Protein AF-A0AAU6QHK2-F1 (afdb_monomer_lite)

Secondary structure (DSSP, 8-state):
-HHHHHHHHHHHHHHHHHHHHHHHHHHH--SHHHHHHHHHHHHHHHHHHHHHHHHHHHHHHHH-SSHHHHHHHHHHHHHHHHHHHHHHHHTT--

Radius of gyration: 16.72 Å; chains: 1; bounding box: 40×34×42 Å

pLDDT: mean 76.53, std 9.47, range [45.06, 92.19]

Foldseek 3Di:
DVLVVVVVVLCVPPPVVLVVLLCVLVVPDDDPSSVVSNVVSVVVVVVCVVVVCVVLVVVCVVPVDNVVSSVVVSVVSVVVVVVVVVVVVVVVVD

Sequence (94 aa):
MIGITGITAALVRTIPACTIFSMMPRRILSGQPAAGGLALINSIGAFGAFVGPYLVGFPRDKTGSFEPDMIGMTVVQLIATVLWASIRIFMRDE

Structure (mmCIF, N/CA/C/O backbone):
data_AF-A0AAU6QHK2-F1
#
_entry.id   AF-A0AAU6QHK2-F1
#
loop_
_atom_site.group_PDB
_atom_site.id
_atom_site.type_symbol
_atom_site.label_atom_id
_atom_site.label_alt_id
_atom_site.label_comp_id
_atom_site.label_asym_id
_atom_site.label_entity_id
_atom_site.label_seq_id
_atom_site.pdbx_PDB_ins_code
_atom_site.Cartn_x
_atom_site.Cartn_y
_atom_site.Cartn_z
_atom_site.occupancy
_atom_site.B_iso_or_equiv
_atom_site.auth_seq_id
_atom_site.auth_comp_id
_atom_site.auth_asym_id
_atom_site.auth_atom_id
_atom_site.pdbx_PDB_model_num
ATOM 1 N N . MET A 1 1 ? 22.119 6.381 -5.923 1.00 57.81 1 MET A N 1
ATOM 2 C CA . MET A 1 1 ? 21.812 6.465 -4.474 1.00 57.81 1 MET A CA 1
ATOM 3 C C . MET A 1 1 ? 20.453 7.095 -4.168 1.00 57.81 1 MET A C 1
ATOM 5 O O . MET A 1 1 ? 19.784 6.600 -3.277 1.00 57.81 1 MET A O 1
ATOM 9 N N . ILE A 1 2 ? 19.993 8.094 -4.931 1.00 69.88 2 ILE A N 1
ATOM 10 C CA . ILE A 1 2 ? 18.697 8.778 -4.721 1.00 69.88 2 ILE A CA 1
ATOM 11 C C . ILE A 1 2 ? 17.488 7.810 -4.745 1.00 69.88 2 ILE A C 1
ATOM 13 O O . ILE A 1 2 ? 16.601 7.914 -3.904 1.00 69.88 2 ILE A O 1
ATOM 17 N N . GLY A 1 3 ? 17.477 6.820 -5.649 1.00 69.94 3 GLY A N 1
ATOM 18 C CA . GLY A 1 3 ? 16.374 5.850 -5.759 1.00 69.94 3 GLY A CA 1
ATOM 19 C C . GLY A 1 3 ? 16.228 4.904 -4.560 1.00 69.94 3 GLY A C 1
ATOM 20 O O . GLY A 1 3 ? 15.112 4.595 -4.158 1.00 69.94 3 GLY A O 1
ATOM 21 N N . ILE A 1 4 ? 17.340 4.501 -3.934 1.00 77.00 4 ILE A N 1
ATOM 22 C CA . ILE A 1 4 ? 17.318 3.604 -2.765 1.00 77.00 4 ILE A CA 1
ATOM 23 C C . ILE A 1 4 ? 16.683 4.328 -1.574 1.00 77.00 4 ILE A C 1
ATOM 25 O O . ILE A 1 4 ? 15.824 3.770 -0.900 1.00 77.00 4 ILE A O 1
ATOM 29 N N . THR A 1 5 ? 17.022 5.603 -1.368 1.00 80.00 5 THR A N 1
ATOM 30 C CA . THR A 1 5 ? 16.432 6.426 -0.303 1.00 80.00 5 THR A CA 1
ATOM 31 C C . THR A 1 5 ? 14.921 6.601 -0.479 1.00 80.00 5 THR A C 1
ATOM 33 O O . THR A 1 5 ? 14.179 6.528 0.501 1.00 80.00 5 THR A O 1
ATOM 36 N N . GLY A 1 6 ? 14.453 6.782 -1.720 1.00 78.94 6 GLY A N 1
ATOM 37 C CA . GLY A 1 6 ? 13.025 6.891 -2.032 1.00 78.94 6 GLY A CA 1
ATOM 38 C C . GLY A 1 6 ? 12.242 5.619 -1.693 1.00 78.94 6 GLY A C 1
ATOM 39 O O . GLY A 1 6 ? 11.186 5.695 -1.063 1.00 78.94 6 GLY A O 1
ATOM 40 N N . ILE A 1 7 ? 12.791 4.447 -2.029 1.00 80.38 7 ILE A N 1
ATOM 41 C CA . ILE A 1 7 ? 12.177 3.152 -1.700 1.00 80.38 7 ILE A CA 1
ATOM 42 C C . ILE A 1 7 ? 12.198 2.912 -0.182 1.00 80.38 7 ILE A C 1
ATOM 44 O O . ILE A 1 7 ? 11.209 2.451 0.381 1.00 80.38 7 ILE A O 1
ATOM 48 N N . THR A 1 8 ? 13.263 3.296 0.524 1.00 83.38 8 THR A N 1
ATOM 49 C CA . THR A 1 8 ? 13.306 3.178 1.991 1.00 83.38 8 THR A CA 1
ATOM 50 C C . THR A 1 8 ? 12.225 4.028 2.661 1.00 83.38 8 THR A C 1
ATOM 52 O O . THR A 1 8 ? 11.489 3.525 3.510 1.00 83.38 8 THR A O 1
ATOM 55 N N . ALA A 1 9 ? 12.068 5.292 2.253 1.00 81.69 9 ALA A N 1
ATOM 56 C CA . ALA A 1 9 ? 11.021 6.168 2.785 1.00 81.69 9 ALA A CA 1
ATOM 57 C C . ALA A 1 9 ? 9.609 5.624 2.493 1.00 81.69 9 ALA A C 1
ATOM 59 O O . ALA A 1 9 ? 8.715 5.697 3.339 1.00 81.69 9 ALA A O 1
ATOM 60 N N . ALA A 1 10 ? 9.423 5.026 1.314 1.00 83.25 10 ALA A N 1
ATOM 61 C CA . ALA A 1 10 ? 8.193 4.345 0.939 1.00 83.25 10 ALA A CA 1
ATOM 62 C C . ALA A 1 10 ? 7.870 3.163 1.872 1.00 83.25 10 ALA A C 1
ATOM 64 O O . ALA A 1 10 ? 6.765 3.089 2.419 1.00 83.25 10 ALA A O 1
ATOM 65 N N . LEU A 1 11 ? 8.839 2.275 2.106 1.00 82.31 11 LEU A N 1
ATOM 66 C CA . LEU A 1 11 ? 8.668 1.090 2.952 1.00 82.31 11 LEU A CA 1
ATOM 67 C C . LEU A 1 11 ? 8.381 1.452 4.413 1.00 82.31 11 LEU A C 1
ATOM 69 O O . LEU A 1 11 ? 7.487 0.858 5.021 1.00 82.31 11 LEU A O 1
ATOM 73 N N . VAL A 1 12 ? 9.071 2.468 4.946 1.00 86.12 12 VAL A N 1
ATOM 74 C CA . VAL A 1 12 ? 8.852 2.983 6.311 1.00 86.12 12 VAL A CA 1
ATOM 75 C C . VAL A 1 12 ? 7.402 3.418 6.523 1.00 86.12 12 VAL A C 1
ATOM 77 O O . VAL A 1 12 ? 6.880 3.268 7.623 1.00 86.12 12 VAL A O 1
ATOM 80 N N . ARG A 1 13 ? 6.721 3.910 5.482 1.00 80.50 13 ARG A N 1
ATOM 81 C CA . ARG A 1 13 ? 5.304 4.287 5.559 1.00 80.50 13 ARG A CA 1
ATOM 82 C C . ARG A 1 13 ? 4.357 3.098 5.362 1.00 80.50 13 ARG A C 1
ATOM 84 O O . ARG A 1 13 ? 3.367 2.989 6.083 1.00 80.50 13 ARG A O 1
ATOM 91 N N . THR A 1 14 ? 4.622 2.221 4.393 1.00 82.31 14 THR A N 1
ATOM 92 C CA . THR A 1 14 ? 3.683 1.148 4.005 1.00 82.31 14 THR A CA 1
ATOM 93 C C . THR A 1 14 ? 3.573 0.034 5.046 1.00 82.31 14 THR A C 1
ATOM 95 O O . THR A 1 14 ? 2.465 -0.398 5.364 1.00 82.31 14 THR A O 1
ATOM 98 N N . ILE A 1 15 ? 4.695 -0.428 5.603 1.00 83.94 15 ILE A N 1
ATOM 99 C CA . ILE A 1 15 ? 4.708 -1.550 6.556 1.00 83.94 15 ILE A CA 1
ATOM 100 C C . ILE A 1 15 ? 3.853 -1.260 7.805 1.00 83.94 15 ILE A C 1
ATOM 102 O O . ILE A 1 15 ? 2.970 -2.065 8.118 1.00 83.94 15 ILE A O 1
ATOM 106 N N . PRO A 1 16 ? 4.028 -0.124 8.513 1.00 80.00 16 PRO A N 1
ATOM 107 C CA . PRO A 1 16 ? 3.187 0.175 9.666 1.00 80.00 16 PRO A CA 1
ATOM 108 C C . PRO A 1 16 ? 1.730 0.423 9.270 1.00 80.00 16 PRO A C 1
ATOM 110 O O . PRO A 1 16 ? 0.844 0.063 10.038 1.00 80.00 16 PRO A O 1
ATOM 113 N N . ALA A 1 17 ? 1.453 0.967 8.078 1.00 79.94 17 ALA A N 1
ATOM 114 C CA . ALA A 1 17 ? 0.082 1.163 7.611 1.00 79.94 17 ALA A CA 1
ATOM 115 C C . ALA A 1 17 ? -0.686 -0.167 7.499 1.00 79.94 17 ALA A C 1
ATOM 117 O O . ALA A 1 17 ? -1.815 -0.255 7.981 1.00 79.94 17 ALA A O 1
ATOM 118 N N . CYS A 1 18 ? -0.059 -1.220 6.962 1.00 77.56 18 CYS A N 1
ATOM 119 C CA . CYS A 1 18 ? -0.648 -2.566 6.896 1.00 77.56 18 CYS A CA 1
ATOM 120 C C . CYS A 1 18 ? -0.960 -3.135 8.293 1.00 77.56 18 CYS A C 1
ATOM 122 O O . CYS A 1 18 ? -2.036 -3.696 8.534 1.00 77.56 18 CYS A O 1
ATOM 124 N N . THR A 1 19 ? -0.036 -2.946 9.238 1.00 78.94 19 THR A N 1
ATOM 125 C CA . THR A 1 19 ? -0.188 -3.393 10.630 1.00 78.94 19 THR A CA 1
ATOM 126 C C . THR A 1 19 ? -1.302 -2.639 11.352 1.00 78.94 19 THR A C 1
ATOM 128 O O . THR A 1 19 ? -2.145 -3.255 12.005 1.00 78.94 19 THR A O 1
ATOM 131 N N . ILE A 1 20 ? -1.356 -1.313 11.202 1.00 80.31 20 ILE A N 1
ATOM 132 C CA . ILE A 1 20 ? -2.390 -0.461 11.803 1.00 80.31 20 ILE A CA 1
ATOM 133 C C . ILE A 1 20 ? -3.765 -0.809 11.224 1.00 80.31 20 ILE A C 1
ATOM 135 O O . ILE A 1 20 ? -4.726 -0.963 11.979 1.00 80.31 20 ILE A O 1
ATOM 139 N N . PHE A 1 21 ? -3.854 -1.006 9.907 1.00 75.81 21 PHE A N 1
ATOM 140 C CA . PHE A 1 21 ? -5.095 -1.383 9.233 1.00 75.81 21 PHE A CA 1
ATOM 141 C C . PHE A 1 21 ? -5.611 -2.749 9.699 1.00 75.81 21 PHE A C 1
ATOM 143 O O . PHE A 1 21 ? -6.799 -2.906 9.950 1.00 75.81 21 PHE A O 1
ATOM 150 N N . SER A 1 22 ? -4.718 -3.712 9.936 1.00 71.19 22 SER A N 1
ATOM 151 C CA . SER A 1 22 ? -5.086 -5.028 10.482 1.00 71.19 22 SER A CA 1
ATOM 152 C C . SER A 1 22 ? -5.431 -4.991 11.980 1.00 71.19 22 SER A C 1
ATOM 154 O O . SER A 1 22 ? -6.091 -5.886 12.511 1.00 71.19 22 SER A O 1
ATOM 156 N N . MET A 1 23 ? -4.988 -3.963 12.708 1.00 76.25 23 MET A N 1
ATOM 157 C CA . MET A 1 23 ? -5.351 -3.740 14.111 1.00 76.25 23 MET A CA 1
ATOM 158 C C . MET A 1 23 ? -6.679 -2.993 14.273 1.00 76.25 23 MET A C 1
ATOM 160 O O . MET A 1 23 ? -7.359 -3.217 15.274 1.00 76.25 23 MET A O 1
ATOM 164 N N . MET A 1 24 ? -7.070 -2.154 13.308 1.00 75.62 24 MET A N 1
ATOM 165 C CA . MET A 1 24 ? -8.309 -1.373 13.376 1.00 75.62 24 MET A CA 1
ATOM 166 C C . MET A 1 24 ? -9.569 -2.222 13.609 1.00 75.62 24 MET A C 1
ATOM 168 O O . MET A 1 24 ? -10.260 -1.924 14.579 1.00 75.62 24 MET A O 1
ATOM 172 N N . PRO A 1 25 ? -9.869 -3.296 12.845 1.00 69.44 25 PRO A N 1
ATOM 173 C CA . PRO A 1 25 ? -11.106 -4.067 13.010 1.00 69.44 25 PRO A CA 1
ATOM 174 C C . PRO A 1 25 ? -11.335 -4.562 14.438 1.00 69.44 25 PRO A C 1
ATOM 176 O O . PRO A 1 25 ? -12.469 -4.609 14.897 1.00 69.44 25 PRO A O 1
ATOM 179 N N . ARG A 1 26 ? -10.249 -4.875 15.159 1.00 65.25 26 ARG A N 1
ATOM 180 C CA . ARG A 1 26 ? -10.280 -5.343 16.552 1.00 65.25 26 ARG A CA 1
ATOM 181 C C . ARG A 1 26 ? -10.582 -4.238 17.567 1.00 65.25 26 ARG A C 1
ATOM 183 O O . ARG A 1 26 ? -10.961 -4.548 18.689 1.00 65.25 26 ARG A O 1
ATOM 190 N N . ARG A 1 27 ? -10.360 -2.969 17.209 1.00 64.50 27 ARG A N 1
ATOM 191 C CA . ARG A 1 27 ? -10.627 -1.802 18.067 1.00 64.50 27 ARG A CA 1
ATOM 192 C C . ARG A 1 27 ? -12.031 -1.233 17.880 1.00 64.50 27 ARG A C 1
ATOM 194 O O . ARG A 1 27 ? -12.602 -0.753 18.848 1.00 64.50 27 ARG A O 1
ATOM 201 N N . ILE A 1 28 ? -12.556 -1.266 16.656 1.00 62.69 28 ILE A N 1
ATOM 202 C CA . ILE A 1 28 ? -13.871 -0.694 16.309 1.00 62.69 28 ILE A CA 1
ATOM 203 C C . ILE A 1 28 ? -15.020 -1.707 16.374 1.00 62.69 28 ILE A C 1
ATOM 205 O O . ILE A 1 28 ? -16.162 -1.293 16.547 1.00 62.69 28 ILE A O 1
ATOM 209 N N . LEU A 1 29 ? -14.751 -3.014 16.271 1.00 63.59 29 LEU A N 1
ATOM 210 C CA . LEU A 1 29 ? -15.766 -4.062 16.404 1.00 63.59 29 LEU A CA 1
ATOM 211 C C . LEU A 1 29 ? -15.321 -5.105 17.441 1.00 63.59 29 LEU A C 1
ATOM 213 O O . LEU A 1 29 ? -14.163 -5.517 17.460 1.00 63.59 29 LEU A O 1
ATOM 217 N N . SER A 1 30 ? -16.241 -5.556 18.297 1.00 61.50 30 SER A N 1
ATOM 218 C CA . SER A 1 30 ? -16.023 -6.649 19.254 1.00 61.50 30 SER A CA 1
ATOM 219 C C . SER A 1 30 ? -16.842 -7.886 18.849 1.00 61.50 30 SER A C 1
ATOM 221 O O . SER A 1 30 ? -18.008 -7.784 18.473 1.00 61.50 30 SER A O 1
ATOM 223 N N . GLY A 1 31 ? -16.226 -9.076 18.881 1.00 70.69 31 GLY A N 1
ATOM 224 C CA . GLY A 1 31 ? -16.890 -10.354 18.566 1.00 70.69 31 GLY A CA 1
ATOM 225 C C . GLY A 1 31 ? -16.931 -10.733 17.071 1.00 70.69 31 GLY A C 1
ATOM 226 O O . GLY A 1 31 ? -15.971 -10.508 16.336 1.00 70.69 31 GLY A O 1
ATOM 227 N N . GLN A 1 32 ? -18.040 -11.336 16.619 1.00 67.88 32 GLN A N 1
ATOM 228 C CA . GLN A 1 32 ? -18.249 -11.878 15.257 1.00 67.88 32 GLN A CA 1
ATOM 229 C C . GLN A 1 32 ? -17.959 -10.884 14.104 1.00 67.88 32 GLN A C 1
ATOM 231 O O . GLN A 1 32 ? -17.325 -11.280 13.122 1.00 67.88 32 GLN A O 1
ATOM 236 N N . PRO A 1 33 ? -18.343 -9.593 14.190 1.00 73.12 33 PRO A N 1
ATOM 237 C CA . PRO A 1 33 ? -18.085 -8.637 13.111 1.00 73.12 33 PRO A CA 1
ATOM 238 C C . PRO A 1 33 ? -16.590 -8.326 12.919 1.00 73.12 33 PRO A C 1
ATOM 240 O O . PRO A 1 33 ? -16.147 -8.045 11.806 1.00 73.12 33 PRO A O 1
ATOM 243 N N . ALA A 1 34 ? -15.789 -8.422 13.988 1.00 76.50 34 ALA A N 1
ATOM 244 C CA . ALA A 1 34 ? -14.345 -8.193 13.935 1.00 76.50 34 ALA A CA 1
ATOM 245 C C . ALA A 1 34 ? -13.615 -9.317 13.186 1.00 76.50 34 ALA A C 1
ATOM 247 O O . ALA A 1 34 ? -12.695 -9.051 12.411 1.00 76.50 34 ALA A O 1
ATOM 248 N N . ALA A 1 35 ? -14.055 -10.566 13.378 1.00 78.81 35 ALA A N 1
ATOM 249 C CA . ALA A 1 35 ? -13.540 -11.722 12.648 1.00 78.81 35 ALA A CA 1
ATOM 250 C C . ALA A 1 35 ? -13.851 -11.624 11.145 1.00 78.81 35 ALA A C 1
ATOM 252 O O . ALA A 1 35 ? -12.977 -11.896 10.323 1.00 78.81 35 ALA A O 1
ATOM 253 N N . GLY A 1 36 ? -15.052 -11.153 10.785 1.00 81.94 36 GLY A N 1
ATOM 254 C CA . GLY A 1 36 ? -15.427 -10.879 9.393 1.00 81.94 36 GLY A CA 1
ATOM 255 C C . GLY A 1 36 ? -14.561 -9.794 8.743 1.00 81.94 36 GLY A C 1
ATOM 256 O O . GLY A 1 36 ? -14.064 -9.984 7.634 1.00 81.94 36 GLY A O 1
ATOM 257 N N . GLY A 1 37 ? -14.301 -8.691 9.456 1.00 82.00 37 GLY A N 1
ATOM 258 C CA . GLY A 1 37 ? -13.395 -7.637 8.985 1.00 82.00 37 GLY A CA 1
ATOM 259 C C . GLY A 1 37 ? -11.963 -8.136 8.768 1.00 82.00 37 GLY A C 1
ATOM 260 O O . GLY A 1 37 ? -11.353 -7.838 7.744 1.00 82.00 37 GLY A O 1
ATOM 261 N N . LEU A 1 38 ? -11.439 -8.952 9.687 1.00 82.00 38 LEU A N 1
ATOM 262 C CA . LEU A 1 38 ? -10.105 -9.545 9.548 1.00 82.00 38 LEU A CA 1
ATOM 263 C C . LEU A 1 38 ? -10.025 -10.525 8.363 1.00 82.00 38 LEU A C 1
ATOM 265 O O . LEU A 1 38 ? -9.036 -10.526 7.631 1.00 82.00 38 LEU A O 1
ATOM 269 N N . ALA A 1 39 ? -11.071 -11.334 8.158 1.00 85.12 39 ALA A N 1
ATOM 270 C CA . ALA A 1 39 ? -11.157 -12.27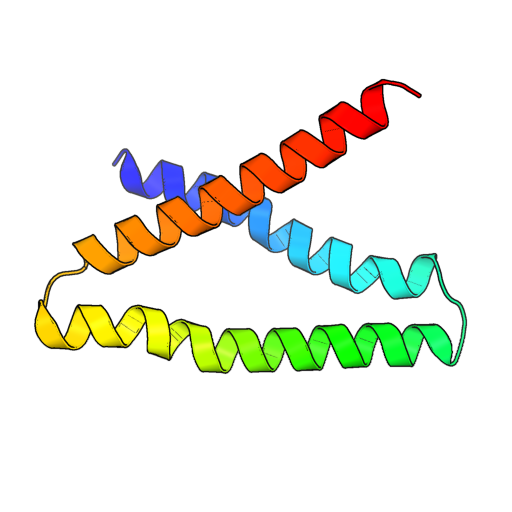8 7.046 1.00 85.12 39 ALA A CA 1
ATOM 271 C C . ALA A 1 39 ? -11.146 -11.560 5.688 1.00 85.12 39 ALA A C 1
ATOM 273 O O . ALA A 1 39 ? -10.398 -11.961 4.799 1.00 85.12 39 ALA A O 1
ATOM 274 N N . LEU A 1 40 ? -11.891 -10.456 5.553 1.00 85.88 40 LEU A N 1
ATOM 275 C CA . LEU A 1 40 ? -11.890 -9.632 4.339 1.00 85.88 40 LEU A CA 1
ATOM 276 C C . LEU A 1 40 ? -10.510 -9.033 4.044 1.00 85.88 40 LEU A C 1
ATOM 278 O O . LEU A 1 40 ? -10.050 -9.099 2.904 1.00 85.88 40 LEU A O 1
ATOM 282 N N . ILE A 1 41 ? -9.823 -8.497 5.061 1.00 86.56 41 ILE A N 1
ATOM 283 C CA . ILE A 1 41 ? -8.455 -7.974 4.903 1.00 86.56 41 ILE A CA 1
ATOM 284 C C . ILE A 1 41 ? -7.518 -9.076 4.411 1.00 86.56 41 ILE A C 1
ATOM 286 O O . ILE A 1 41 ? -6.743 -8.850 3.485 1.00 86.56 41 ILE A O 1
ATOM 290 N N . ASN A 1 42 ? -7.605 -10.272 4.996 1.00 87.31 42 ASN A N 1
ATOM 291 C CA . ASN A 1 42 ? -6.767 -11.397 4.599 1.00 87.31 42 ASN A CA 1
ATOM 292 C C . ASN A 1 42 ? -7.058 -11.858 3.161 1.00 87.31 42 ASN A C 1
ATOM 294 O O . ASN A 1 42 ? -6.126 -12.113 2.402 1.00 87.31 42 ASN A O 1
ATOM 298 N N . SER A 1 43 ? -8.329 -11.901 2.748 1.00 90.94 43 SER A N 1
ATOM 299 C CA . SER A 1 43 ? -8.708 -12.221 1.366 1.00 90.94 43 SER A CA 1
ATOM 300 C C . SER A 1 43 ? -8.179 -11.193 0.363 1.00 90.94 43 SER A C 1
ATOM 302 O O . SER A 1 43 ? -7.621 -11.579 -0.664 1.00 90.94 43 SER A O 1
ATOM 304 N N . ILE A 1 44 ? -8.292 -9.895 0.664 1.00 90.00 44 ILE A N 1
ATOM 305 C CA . ILE A 1 44 ? -7.747 -8.824 -0.188 1.00 90.00 44 ILE A CA 1
ATOM 306 C C . ILE A 1 44 ? -6.215 -8.879 -0.210 1.00 90.00 44 ILE A C 1
ATOM 308 O O . ILE A 1 44 ? -5.614 -8.728 -1.271 1.00 90.00 44 ILE A O 1
ATOM 312 N N . GLY A 1 45 ? -5.576 -9.135 0.933 1.00 85.25 45 GLY A N 1
ATOM 313 C CA . GLY A 1 45 ? -4.124 -9.281 1.039 1.00 85.25 45 GLY A CA 1
ATOM 314 C C . GLY A 1 45 ? -3.595 -10.450 0.209 1.00 85.25 45 GLY A C 1
ATOM 315 O O . GLY A 1 45 ? -2.645 -10.280 -0.554 1.00 85.25 45 GLY A O 1
ATOM 316 N N . ALA A 1 46 ? -4.252 -11.611 0.285 1.00 89.44 46 ALA A N 1
ATOM 317 C CA . ALA A 1 46 ? -3.915 -12.778 -0.526 1.00 89.44 46 ALA A CA 1
ATOM 318 C C . ALA A 1 46 ? -4.128 -12.515 -2.027 1.00 89.44 46 ALA A C 1
ATOM 320 O O . ALA A 1 46 ? -3.280 -12.872 -2.843 1.00 89.44 46 ALA A O 1
ATOM 321 N N . PHE A 1 47 ? -5.215 -11.831 -2.396 1.00 92.19 47 PHE A N 1
ATOM 322 C CA . PHE A 1 47 ? -5.473 -11.438 -3.782 1.00 92.19 47 PHE A CA 1
ATOM 323 C C . PHE A 1 47 ? -4.424 -10.448 -4.311 1.00 92.19 47 PHE A C 1
ATOM 325 O O . PHE A 1 47 ? -3.884 -10.639 -5.398 1.00 92.19 47 PHE A O 1
ATOM 332 N N . GLY A 1 48 ? -4.069 -9.426 -3.529 1.00 84.81 48 GLY A N 1
ATOM 333 C CA . GLY A 1 48 ? -3.022 -8.467 -3.883 1.00 84.81 48 GLY A CA 1
ATOM 334 C C . GLY A 1 48 ? -1.644 -9.120 -4.020 1.00 84.81 48 GLY A C 1
ATOM 335 O O . GLY A 1 48 ? -0.901 -8.784 -4.939 1.00 84.81 48 GLY A O 1
ATOM 336 N N . ALA A 1 49 ? -1.325 -10.097 -3.169 1.00 82.38 49 ALA A N 1
ATOM 337 C CA . ALA A 1 49 ? -0.090 -10.875 -3.265 1.00 82.38 49 ALA A CA 1
ATOM 338 C C . ALA A 1 49 ? -0.062 -11.813 -4.486 1.00 82.38 49 ALA A C 1
ATOM 340 O O . ALA A 1 49 ? 1.011 -12.078 -5.018 1.00 82.38 49 ALA A O 1
ATOM 341 N N . PHE A 1 50 ? -1.221 -12.284 -4.954 1.00 87.88 50 PHE A N 1
ATOM 342 C CA . PHE A 1 50 ? -1.336 -13.066 -6.188 1.00 87.88 50 PHE A CA 1
ATOM 343 C C . PHE A 1 50 ? -1.209 -12.188 -7.444 1.00 87.88 50 PHE A C 1
ATOM 345 O O . PHE A 1 50 ? -0.484 -12.524 -8.378 1.00 87.88 50 PHE A O 1
ATOM 352 N N . VAL A 1 51 ? -1.881 -11.034 -7.458 1.00 87.56 51 VAL A N 1
ATOM 353 C CA . VAL A 1 51 ? -1.926 -10.129 -8.619 1.00 87.56 51 VAL A CA 1
ATOM 354 C C . VAL A 1 51 ? -0.662 -9.265 -8.738 1.00 87.56 51 VAL A C 1
ATOM 356 O O . VAL A 1 51 ? -0.241 -8.941 -9.847 1.00 87.56 51 VAL A O 1
ATOM 359 N N . GLY A 1 52 ? -0.022 -8.908 -7.622 1.00 80.81 52 GLY A N 1
ATOM 360 C CA . GLY A 1 52 ? 1.150 -8.027 -7.583 1.00 80.81 52 GLY A CA 1
ATOM 361 C C . GLY A 1 52 ? 2.327 -8.505 -8.445 1.00 80.81 52 GLY A C 1
ATOM 362 O O . GLY A 1 52 ? 2.749 -7.766 -9.334 1.00 80.81 52 GLY A O 1
ATOM 363 N N . PRO A 1 53 ? 2.831 -9.741 -8.263 1.00 80.06 53 PRO A N 1
ATOM 364 C CA . PRO A 1 53 ? 3.906 -10.294 -9.085 1.00 80.06 53 PRO A CA 1
ATOM 365 C C . PRO A 1 53 ? 3.514 -10.443 -10.555 1.00 80.06 53 PRO A C 1
ATOM 367 O O . PRO A 1 53 ? 4.368 -10.319 -11.424 1.00 80.06 53 PRO A O 1
ATOM 370 N N . TYR A 1 54 ? 2.230 -10.672 -10.848 1.00 80.00 54 TYR A N 1
ATOM 371 C CA . TYR A 1 54 ? 1.737 -10.775 -12.221 1.00 80.00 54 TYR A C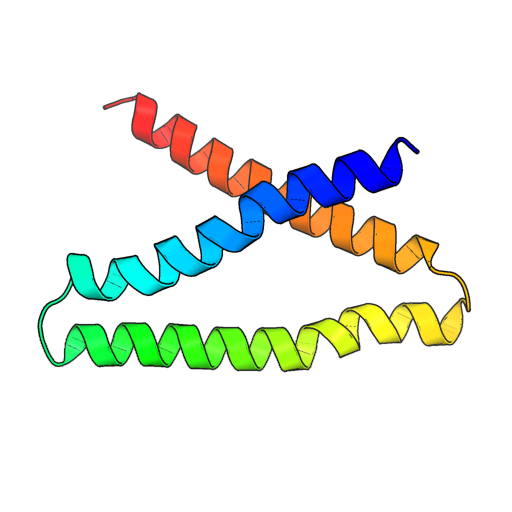A 1
ATOM 372 C C . TYR A 1 54 ? 1.775 -9.416 -12.936 1.00 80.00 54 TYR A C 1
ATOM 374 O O . TYR A 1 54 ? 2.255 -9.316 -14.064 1.00 80.00 54 TYR A O 1
ATOM 382 N N . LEU A 1 55 ? 1.343 -8.348 -12.258 1.00 72.62 55 LEU A N 1
ATOM 383 C CA . LEU A 1 55 ? 1.399 -6.979 -12.781 1.00 72.62 55 LEU A CA 1
ATOM 384 C C . LEU A 1 55 ? 2.830 -6.441 -12.900 1.00 72.62 55 LEU A C 1
ATOM 386 O O . LEU A 1 55 ? 3.117 -5.683 -13.821 1.00 72.62 55 LEU A O 1
ATOM 390 N N . VAL A 1 56 ? 3.720 -6.831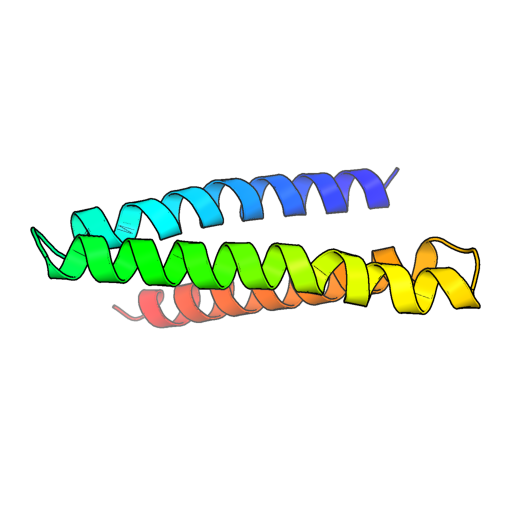 -11.986 1.00 75.19 56 VAL A N 1
ATOM 391 C CA . VAL A 1 56 ? 5.143 -6.453 -12.005 1.00 75.19 56 VAL A CA 1
ATOM 392 C C . VAL A 1 56 ? 5.950 -7.294 -13.009 1.00 75.19 56 VAL A C 1
ATOM 394 O O . VAL A 1 56 ? 6.894 -6.797 -13.625 1.00 75.19 56 VAL A O 1
ATOM 397 N N . GLY A 1 57 ? 5.578 -8.561 -13.201 1.00 67.06 57 GLY A N 1
ATOM 398 C CA . GLY A 1 57 ? 6.252 -9.505 -14.095 1.00 67.06 57 GLY A CA 1
ATOM 399 C C . GLY A 1 57 ? 5.914 -9.297 -15.570 1.00 67.06 57 GLY A C 1
ATOM 400 O O . GLY A 1 57 ? 6.814 -9.278 -16.405 1.00 67.06 57 GLY A O 1
ATOM 401 N N . PHE A 1 58 ? 4.649 -9.020 -15.900 1.00 67.69 58 PHE A N 1
ATOM 402 C CA . PHE A 1 58 ? 4.204 -8.888 -17.294 1.00 67.69 58 PHE A CA 1
ATOM 403 C C . PHE A 1 58 ? 4.973 -7.830 -18.128 1.00 67.69 58 PHE A C 1
ATOM 405 O O . PHE A 1 58 ? 5.302 -8.103 -19.286 1.00 67.69 58 PHE A O 1
ATOM 412 N N . PRO A 1 59 ? 5.324 -6.639 -17.592 1.00 62.91 59 PRO A N 1
ATOM 413 C CA . PRO A 1 59 ? 6.165 -5.661 -18.292 1.00 62.91 59 PRO A CA 1
ATOM 414 C C . PRO A 1 59 ? 7.647 -6.061 -18.329 1.00 62.91 59 PRO A C 1
ATOM 416 O O . PRO A 1 59 ? 8.372 -5.699 -19.263 1.00 62.91 59 PRO A O 1
ATOM 419 N N . ARG A 1 60 ? 8.105 -6.803 -17.314 1.00 62.69 60 ARG A N 1
ATOM 420 C CA . ARG A 1 60 ? 9.490 -7.263 -17.178 1.00 62.69 60 ARG A CA 1
ATOM 421 C C . ARG A 1 60 ? 9.827 -8.319 -18.231 1.00 62.69 60 ARG A C 1
ATOM 423 O O . ARG A 1 60 ? 10.896 -8.227 -18.833 1.00 62.69 60 ARG A O 1
ATOM 430 N N . ASP A 1 61 ? 8.900 -9.228 -18.526 1.00 62.75 61 ASP A N 1
ATOM 431 C CA . ASP A 1 61 ? 9.088 -10.295 -19.522 1.00 62.75 61 ASP A CA 1
ATOM 432 C C . ASP A 1 61 ? 9.280 -9.768 -20.954 1.00 62.75 61 ASP A C 1
ATOM 434 O O . ASP A 1 61 ? 9.937 -10.410 -21.770 1.00 62.75 61 ASP A O 1
ATOM 438 N N . LYS A 1 62 ? 8.749 -8.580 -21.274 1.00 62.25 62 LYS A N 1
ATOM 439 C CA . LYS A 1 62 ? 8.892 -7.973 -22.611 1.00 62.25 62 LYS A 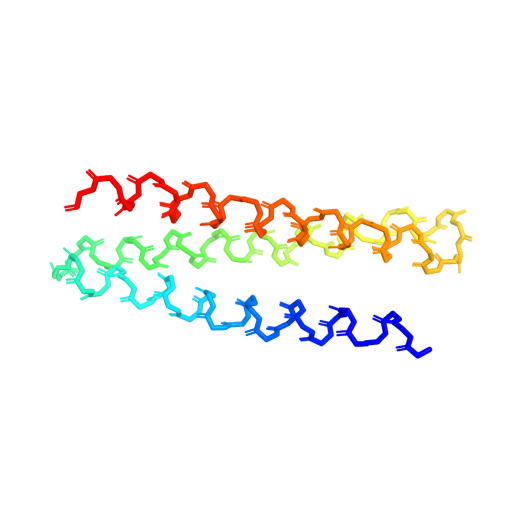CA 1
ATOM 440 C C . LYS A 1 62 ? 10.090 -7.043 -22.764 1.00 62.25 62 LYS A C 1
ATOM 442 O O . LYS A 1 62 ? 10.536 -6.829 -23.886 1.00 62.25 62 LYS A O 1
ATOM 447 N N . THR A 1 63 ? 10.589 -6.479 -21.665 1.00 63.97 63 THR A N 1
ATOM 448 C CA . THR A 1 63 ? 11.575 -5.385 -21.712 1.00 63.97 63 THR A CA 1
ATOM 449 C C . THR A 1 63 ? 12.948 -5.811 -21.196 1.00 63.97 63 THR A C 1
ATOM 451 O O . THR A 1 63 ? 13.939 -5.155 -21.497 1.00 63.97 63 THR A O 1
ATOM 454 N N . GLY A 1 64 ? 13.035 -6.873 -20.385 1.00 65.00 64 GLY A N 1
ATOM 455 C CA . GLY A 1 64 ? 14.286 -7.328 -19.761 1.00 65.00 64 GLY A CA 1
ATOM 456 C C . GLY A 1 64 ? 14.908 -6.349 -18.749 1.00 65.00 64 GLY A C 1
ATOM 457 O O . GLY A 1 64 ? 15.834 -6.725 -18.035 1.00 65.00 64 GLY A O 1
ATOM 458 N N . SER A 1 65 ? 14.395 -5.116 -18.653 1.00 65.44 65 SER A N 1
ATOM 459 C CA . SER A 1 65 ? 14.876 -4.055 -17.764 1.00 65.44 65 SER A CA 1
ATOM 460 C C . SER A 1 65 ? 13.945 -3.837 -16.563 1.00 65.44 65 SER A C 1
ATOM 462 O O . SER A 1 65 ? 12.739 -4.077 -16.632 1.00 65.44 65 SER A O 1
ATOM 464 N N . PHE A 1 66 ? 14.516 -3.361 -15.452 1.00 67.69 66 PHE A N 1
ATOM 465 C CA . PHE A 1 66 ? 13.834 -3.106 -14.170 1.00 67.69 66 PHE A CA 1
ATOM 466 C C . PHE A 1 66 ? 13.145 -1.728 -14.106 1.00 67.69 66 PHE A C 1
ATOM 468 O O . PHE A 1 66 ? 12.385 -1.450 -13.180 1.00 67.69 66 PHE A O 1
ATOM 475 N N . GLU A 1 67 ? 13.399 -0.851 -15.077 1.00 71.38 67 GLU A N 1
ATOM 476 C CA . GLU A 1 67 ? 12.841 0.507 -15.127 1.00 71.38 67 GLU A CA 1
ATOM 477 C C . GLU A 1 67 ? 11.301 0.586 -15.105 1.00 71.38 67 GLU A C 1
ATOM 479 O O . GLU A 1 67 ? 10.780 1.361 -14.298 1.00 71.38 67 GLU A O 1
ATOM 484 N N . PRO A 1 68 ? 10.538 -0.189 -15.905 1.00 72.62 68 PRO A N 1
ATOM 485 C CA . PRO A 1 68 ? 9.074 -0.097 -15.889 1.00 72.62 68 PRO A CA 1
ATOM 486 C C . PRO A 1 68 ? 8.459 -0.535 -14.551 1.00 72.62 68 PRO A C 1
ATOM 488 O O . PRO A 1 68 ? 7.465 0.041 -14.110 1.00 72.62 68 PRO A O 1
ATOM 491 N N . ASP A 1 69 ? 9.077 -1.504 -13.875 1.00 72.12 69 ASP A N 1
ATOM 492 C CA . ASP A 1 69 ? 8.684 -1.969 -12.541 1.00 72.12 69 ASP A CA 1
ATOM 493 C C . ASP A 1 69 ? 8.886 -0.867 -11.483 1.00 72.12 69 ASP A C 1
ATOM 495 O O . ASP A 1 69 ? 7.954 -0.494 -10.765 1.00 72.12 69 ASP A O 1
ATOM 499 N N . MET A 1 70 ? 10.067 -0.238 -11.466 1.00 76.81 70 MET A N 1
ATOM 500 C CA . MET A 1 70 ? 10.361 0.869 -10.546 1.00 76.81 70 MET A CA 1
ATOM 501 C C . MET A 1 70 ? 9.428 2.072 -10.731 1.00 76.81 70 MET A C 1
ATOM 503 O O . MET A 1 70 ? 9.014 2.688 -9.741 1.00 76.81 70 MET A O 1
ATOM 507 N N . ILE A 1 71 ? 9.081 2.416 -11.975 1.00 79.38 71 ILE A N 1
ATOM 508 C CA . ILE A 1 71 ? 8.122 3.494 -12.257 1.00 79.38 71 ILE A CA 1
ATOM 509 C C . ILE A 1 71 ? 6.732 3.105 -11.737 1.00 79.38 71 ILE A C 1
ATOM 511 O O . ILE A 1 71 ? 6.098 3.906 -11.045 1.00 79.38 71 ILE A O 1
ATOM 515 N N . GLY A 1 72 ? 6.285 1.869 -11.983 1.00 79.06 72 GLY A N 1
ATOM 516 C CA . GLY A 1 72 ? 5.003 1.363 -11.487 1.00 79.06 72 GLY A CA 1
ATOM 517 C C . GLY A 1 72 ? 4.888 1.416 -9.960 1.00 79.06 72 GLY A C 1
ATOM 518 O O . GLY A 1 72 ? 3.913 1.954 -9.425 1.00 79.06 72 GLY A O 1
ATOM 519 N N . MET A 1 73 ? 5.915 0.946 -9.247 1.00 79.38 73 MET A N 1
ATOM 520 C CA . MET A 1 73 ? 5.971 1.013 -7.781 1.00 79.38 73 MET A CA 1
ATOM 521 C C . MET A 1 73 ? 5.985 2.457 -7.265 1.00 79.38 73 MET A C 1
ATOM 523 O O . MET A 1 73 ? 5.327 2.772 -6.274 1.00 79.38 73 MET A O 1
ATOM 527 N N . THR A 1 74 ? 6.685 3.364 -7.947 1.00 82.06 74 THR A N 1
ATOM 528 C CA . THR A 1 74 ? 6.722 4.782 -7.558 1.00 82.06 74 THR A CA 1
ATOM 529 C C . THR A 1 74 ? 5.341 5.427 -7.679 1.00 82.06 74 THR A C 1
ATOM 531 O O . THR A 1 74 ? 4.903 6.128 -6.763 1.00 82.06 74 THR A O 1
ATOM 534 N N . VAL A 1 75 ? 4.620 5.157 -8.771 1.00 83.50 75 VAL A N 1
ATOM 535 C CA . VAL A 1 75 ? 3.270 5.693 -8.996 1.00 83.50 75 VAL A CA 1
ATOM 536 C C . VAL A 1 75 ? 2.292 5.171 -7.945 1.00 83.50 75 VAL A C 1
ATOM 538 O O . VAL A 1 75 ? 1.570 5.966 -7.339 1.00 83.50 75 VAL A O 1
ATOM 541 N N . VAL A 1 76 ? 2.297 3.864 -7.663 1.00 84.25 76 VAL A N 1
ATOM 542 C CA . VAL A 1 76 ? 1.378 3.291 -6.663 1.00 84.25 76 VAL A CA 1
ATOM 543 C C . VAL A 1 76 ? 1.650 3.859 -5.268 1.00 84.25 76 VAL A C 1
ATOM 545 O O . VAL A 1 76 ? 0.725 4.181 -4.516 1.00 84.25 76 VAL A O 1
ATOM 548 N N . GLN A 1 77 ? 2.925 4.073 -4.942 1.00 83.44 77 GLN A N 1
ATOM 549 C CA . GLN A 1 77 ? 3.335 4.637 -3.667 1.00 83.44 77 GLN A CA 1
ATOM 550 C C . GLN A 1 77 ? 2.954 6.118 -3.539 1.00 83.44 77 GLN A C 1
ATOM 552 O O . GLN A 1 77 ? 2.580 6.558 -2.447 1.00 83.44 77 GLN A O 1
ATOM 557 N N . LEU A 1 78 ? 3.014 6.884 -4.633 1.00 85.81 78 LEU A N 1
ATOM 558 C CA . LEU A 1 78 ? 2.540 8.268 -4.673 1.00 85.81 78 LEU A CA 1
ATOM 559 C C . LEU A 1 78 ? 1.031 8.347 -4.461 1.00 85.81 78 LEU A C 1
ATOM 561 O O . LEU A 1 78 ? 0.595 9.112 -3.604 1.00 85.81 78 LEU A O 1
ATOM 565 N N . ILE A 1 79 ? 0.249 7.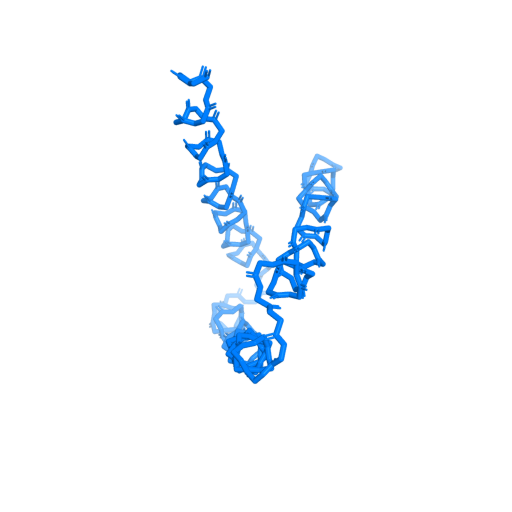514 -5.152 1.00 87.00 79 ILE A N 1
ATOM 566 C CA . ILE A 1 79 ? -1.210 7.454 -4.974 1.00 87.00 79 ILE A CA 1
ATOM 567 C C . ILE A 1 79 ? -1.555 7.155 -3.510 1.00 87.00 79 ILE A C 1
ATOM 569 O O . ILE A 1 79 ? -2.364 7.859 -2.905 1.00 87.00 79 ILE A O 1
ATOM 573 N N . ALA A 1 80 ? -0.879 6.180 -2.897 1.00 84.69 80 ALA A N 1
ATOM 574 C CA . ALA A 1 80 ? -1.068 5.854 -1.486 1.00 84.69 80 ALA A CA 1
ATOM 575 C C . ALA A 1 80 ? -0.690 7.010 -0.537 1.00 84.69 80 ALA A C 1
ATOM 577 O O . ALA A 1 80 ? -1.290 7.151 0.529 1.00 84.69 80 ALA A O 1
ATOM 578 N N . THR A 1 81 ? 0.308 7.827 -0.888 1.00 84.81 81 THR A N 1
ATOM 579 C CA . THR A 1 81 ? 0.677 9.024 -0.112 1.00 84.81 81 THR A CA 1
ATOM 580 C C . THR A 1 81 ? -0.379 10.118 -0.258 1.00 84.81 81 THR A C 1
ATOM 582 O O . THR A 1 81 ? -0.757 10.725 0.742 1.00 84.81 81 THR A O 1
ATOM 585 N N . VAL A 1 82 ? -0.885 10.342 -1.474 1.00 88.31 82 VAL A N 1
ATOM 586 C CA . VAL A 1 82 ? -1.929 11.339 -1.757 1.00 88.31 82 VAL A CA 1
ATOM 587 C C . VAL A 1 82 ? -3.221 10.983 -1.034 1.00 88.31 82 VAL A C 1
ATOM 589 O O . VAL A 1 82 ? -3.754 11.827 -0.329 1.00 88.31 82 VAL A O 1
ATOM 592 N N . LEU A 1 83 ? -3.673 9.730 -1.114 1.00 85.75 83 LEU A N 1
ATOM 593 C CA . LEU A 1 83 ? -4.856 9.254 -0.388 1.00 85.75 83 LEU A CA 1
ATOM 594 C C . LEU A 1 83 ? -4.739 9.500 1.120 1.00 85.75 83 LEU A C 1
ATOM 596 O O . LEU A 1 83 ? -5.667 10.013 1.742 1.00 85.75 83 LEU A O 1
ATOM 600 N N . TRP A 1 84 ? -3.581 9.187 1.708 1.00 83.38 84 TRP A N 1
ATOM 601 C CA . TRP A 1 84 ? -3.336 9.457 3.124 1.00 83.38 84 TRP A CA 1
ATOM 602 C C . TRP A 1 84 ? -3.345 10.959 3.442 1.00 83.38 84 TRP A C 1
ATOM 604 O O . TRP A 1 84 ? -3.927 11.374 4.445 1.00 83.38 84 TRP A O 1
ATOM 614 N N . ALA A 1 85 ? -2.739 11.782 2.583 1.00 85.44 85 ALA A N 1
ATOM 615 C CA . ALA A 1 85 ? -2.736 13.233 2.736 1.00 85.44 85 ALA A CA 1
ATOM 616 C C . ALA A 1 85 ? -4.150 13.827 2.619 1.00 85.44 85 ALA A C 1
ATOM 618 O O . ALA A 1 85 ? -4.512 14.674 3.430 1.00 85.44 85 ALA A O 1
ATOM 619 N N . SER A 1 86 ? -4.974 13.346 1.685 1.00 84.44 86 SER A N 1
ATOM 620 C CA . SER A 1 86 ? -6.371 13.763 1.529 1.00 84.44 86 SER A CA 1
ATOM 621 C C . SER A 1 86 ? -7.203 13.454 2.773 1.00 84.44 86 SER A C 1
ATOM 623 O O . SER A 1 86 ? -7.943 14.318 3.236 1.00 84.44 86 SER A O 1
ATOM 625 N N . ILE A 1 87 ? -7.033 12.268 3.370 1.00 82.31 87 ILE A N 1
ATOM 626 C CA . ILE A 1 87 ? -7.696 11.918 4.638 1.00 82.31 87 ILE A CA 1
ATOM 627 C C . ILE A 1 87 ? -7.232 12.850 5.767 1.00 82.31 87 ILE A C 1
ATOM 629 O O . ILE A 1 87 ? -8.042 13.310 6.569 1.00 82.31 87 ILE A O 1
ATOM 633 N N . ARG A 1 88 ? -5.930 13.163 5.827 1.00 74.69 88 ARG A N 1
ATOM 634 C CA . ARG A 1 88 ? -5.370 14.075 6.839 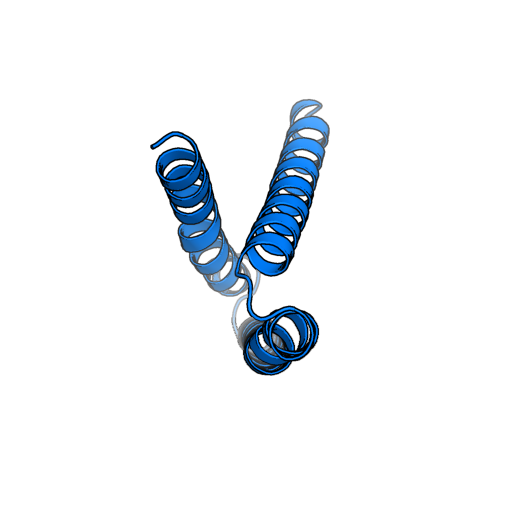1.00 74.69 88 ARG A CA 1
ATOM 635 C C . ARG A 1 88 ? -5.841 15.516 6.686 1.00 74.69 88 ARG A C 1
ATOM 637 O O . ARG A 1 88 ? -5.920 16.201 7.698 1.00 74.69 88 ARG A O 1
ATOM 644 N N . ILE A 1 89 ? -6.108 15.969 5.464 1.00 74.00 89 ILE A N 1
ATOM 645 C CA . ILE A 1 89 ? -6.657 17.304 5.206 1.00 74.00 89 ILE A CA 1
ATOM 646 C C . ILE A 1 89 ? -8.113 17.356 5.673 1.00 74.00 89 ILE A C 1
ATOM 648 O O . ILE A 1 89 ? -8.452 18.246 6.435 1.00 74.00 89 ILE A O 1
ATOM 652 N N . PHE A 1 90 ? -8.927 16.357 5.325 1.00 67.88 90 PHE A N 1
ATOM 653 C CA . PHE A 1 90 ? -10.340 16.316 5.713 1.00 67.88 90 PHE A CA 1
ATOM 654 C C . PHE A 1 90 ? -10.561 16.213 7.236 1.00 67.88 90 PHE A C 1
ATOM 656 O O . PHE A 1 90 ? -11.486 16.814 7.759 1.00 67.88 90 PHE A O 1
ATOM 663 N N . MET A 1 91 ? -9.696 15.498 7.967 1.00 63.91 91 MET A N 1
ATOM 664 C CA . MET A 1 91 ? -9.771 15.401 9.438 1.00 63.91 91 MET A CA 1
ATOM 665 C C . MET A 1 91 ? -9.149 16.589 10.190 1.00 63.91 91 MET A C 1
ATOM 667 O O . MET A 1 91 ? -9.131 16.579 11.415 1.00 63.91 91 MET A O 1
ATOM 671 N N . ARG A 1 92 ? -8.549 17.563 9.497 1.00 57.53 92 ARG A N 1
ATOM 672 C CA . ARG A 1 92 ? -7.947 18.748 10.136 1.00 57.53 92 ARG A CA 1
ATOM 673 C C . ARG A 1 92 ? -8.942 19.907 10.280 1.00 57.53 92 ARG A C 1
ATOM 675 O O . ARG A 1 92 ? -8.612 20.887 10.940 1.00 57.53 92 ARG A O 1
ATOM 682 N N . ASP A 1 93 ? -10.118 19.779 9.673 1.00 50.59 93 ASP A N 1
ATOM 683 C CA . ASP A 1 93 ? -11.229 20.729 9.777 1.00 50.59 93 ASP A CA 1
ATOM 684 C C . ASP A 1 93 ? -12.205 20.407 10.937 1.00 50.59 93 ASP A C 1
ATOM 686 O O . ASP A 1 93 ? -13.200 21.111 11.100 1.00 50.59 93 ASP A O 1
ATOM 690 N N . GLU A 1 94 ? -11.905 19.400 11.771 1.00 45.06 94 GLU A N 1
ATOM 691 C CA . GLU A 1 94 ? -12.544 19.148 13.080 1.00 45.06 94 GLU A CA 1
ATOM 692 C C . GLU A 1 94 ? -11.548 19.358 14.231 1.00 45.06 94 GLU A C 1
ATOM 694 O O . GLU A 1 94 ? -11.981 19.845 15.302 1.00 45.06 94 GLU A O 1
#